Protein AF-A0A3D0RU38-F1 (afdb_monomer)

Mean predicted aligned error: 3.63 Å

Structure (mmCIF, N/CA/C/O backbone):
data_AF-A0A3D0RU38-F1
#
_entry.id   AF-A0A3D0RU38-F1
#
loop_
_atom_site.group_PDB
_atom_site.id
_atom_site.type_symbol
_atom_site.label_atom_id
_atom_site.label_alt_id
_atom_site.label_comp_id
_atom_site.label_asym_id
_atom_site.label_entity_id
_atom_site.label_seq_id
_atom_site.pdbx_PDB_ins_code
_atom_site.Cartn_x
_atom_site.Cartn_y
_atom_site.Cartn_z
_atom_site.occupancy
_atom_site.B_iso_or_equiv
_atom_site.auth_seq_id
_atom_site.auth_comp_id
_atom_site.auth_asym_id
_atom_site.auth_atom_id
_atom_site.pdbx_PDB_model_num
ATOM 1 N N . HIS A 1 1 ? -11.098 5.457 -18.955 1.00 73.94 1 HIS A N 1
ATOM 2 C CA . HIS A 1 1 ? -9.899 6.074 -18.336 1.00 73.94 1 HIS A CA 1
ATOM 3 C C . HIS A 1 1 ? -9.738 5.768 -16.845 1.00 73.94 1 HIS A C 1
ATOM 5 O O . HIS A 1 1 ? -8.734 6.170 -16.276 1.00 73.94 1 HIS A O 1
ATOM 11 N N . GLN A 1 2 ? -10.691 5.089 -16.200 1.00 93.25 2 GLN A N 1
ATOM 12 C CA . GLN A 1 2 ? -10.592 4.679 -14.799 1.00 93.25 2 GLN A CA 1
ATOM 13 C C . GLN A 1 2 ? -10.236 3.189 -14.777 1.00 93.25 2 GLN A C 1
ATOM 15 O O . GLN A 1 2 ? -11.035 2.395 -15.273 1.00 93.25 2 GLN A O 1
ATOM 20 N N . PRO A 1 3 ? -9.036 2.808 -14.314 1.00 94.19 3 PRO A N 1
ATOM 21 C CA . PRO A 1 3 ? -8.633 1.407 -14.282 1.00 94.19 3 PRO A CA 1
ATOM 22 C C . PRO A 1 3 ? -9.485 0.603 -13.292 1.00 94.19 3 PRO A C 1
ATOM 24 O O . PRO A 1 3 ? -9.702 1.064 -12.174 1.00 94.19 3 PRO A O 1
ATOM 27 N N . VAL A 1 4 ? -9.917 -0.602 -13.678 1.00 96.44 4 VAL A N 1
ATOM 28 C CA . VAL A 1 4 ? -10.650 -1.533 -12.795 1.00 96.44 4 VAL A CA 1
ATOM 29 C C . VAL A 1 4 ? -9.856 -2.832 -12.627 1.00 96.44 4 VAL A C 1
ATOM 31 O O . VAL A 1 4 ? -9.471 -3.217 -11.530 1.00 96.44 4 VAL A O 1
ATOM 34 N N . GLU A 1 5 ? -9.540 -3.468 -13.745 1.00 97.12 5 GLU A N 1
ATOM 35 C CA . GLU A 1 5 ? -8.861 -4.754 -13.897 1.00 97.12 5 GLU A CA 1
ATOM 36 C C . GLU A 1 5 ? -7.343 -4.637 -14.084 1.00 97.12 5 GLU A C 1
ATOM 38 O O . GLU A 1 5 ? -6.620 -5.623 -13.952 1.00 97.12 5 GLU A O 1
ATOM 43 N N . HIS A 1 6 ? -6.839 -3.445 -14.413 1.00 97.62 6 HIS A N 1
ATOM 44 C CA . HIS A 1 6 ? -5.473 -3.271 -14.911 1.00 97.62 6 HIS A CA 1
ATOM 45 C C . HIS A 1 6 ? -4.417 -3.673 -13.873 1.00 97.62 6 HIS A C 1
ATOM 47 O O . HIS A 1 6 ? -3.482 -4.397 -14.197 1.00 97.62 6 HIS A O 1
ATOM 53 N N . VAL A 1 7 ? -4.568 -3.241 -12.616 1.00 96.50 7 VAL A N 1
ATOM 54 C CA . VAL A 1 7 ? -3.592 -3.544 -11.552 1.00 96.50 7 VAL A CA 1
ATOM 55 C C . VAL A 1 7 ? -3.528 -5.045 -11.273 1.00 96.50 7 VAL A C 1
ATOM 57 O O . VAL A 1 7 ? -2.438 -5.592 -11.126 1.00 96.50 7 VAL A O 1
ATOM 60 N N . GLU A 1 8 ? -4.677 -5.720 -11.236 1.00 95.88 8 GLU A N 1
ATOM 61 C CA . GLU A 1 8 ? -4.732 -7.174 -11.062 1.00 95.88 8 GLU A CA 1
ATOM 62 C C . GLU A 1 8 ? -4.169 -7.906 -12.280 1.00 95.88 8 GLU A C 1
ATOM 64 O O . GLU A 1 8 ? -3.389 -8.836 -12.119 1.00 95.88 8 GLU A O 1
ATOM 69 N N . SER A 1 9 ? -4.461 -7.431 -13.492 1.00 97.75 9 SER A N 1
ATOM 70 C CA . SER A 1 9 ? -3.914 -8.003 -14.727 1.00 97.75 9 SER A CA 1
ATOM 71 C C . SER A 1 9 ? -2.387 -7.908 -14.771 1.00 97.75 9 SER A C 1
ATOM 73 O O . SER A 1 9 ? -1.722 -8.890 -15.084 1.00 97.75 9 SER A O 1
ATOM 75 N N . LEU A 1 10 ? -1.810 -6.762 -14.388 1.00 97.88 10 LEU A N 1
ATOM 76 C CA . LEU A 1 10 ? -0.355 -6.592 -14.302 1.00 97.88 10 LEU A CA 1
ATOM 77 C C . LEU A 1 10 ? 0.271 -7.551 -13.281 1.00 97.88 10 LEU A C 1
ATOM 79 O O . LEU A 1 10 ? 1.340 -8.096 -13.533 1.00 97.88 10 LEU A O 1
ATOM 83 N N . ARG A 1 11 ? -0.404 -7.805 -12.152 1.00 96.25 11 ARG A N 1
ATOM 84 C CA . ARG A 1 11 ? 0.068 -8.743 -11.116 1.00 96.25 11 ARG A CA 1
ATOM 85 C C . ARG A 1 11 ? 0.109 -10.198 -11.589 1.00 96.25 11 ARG A C 1
ATOM 87 O O . ARG A 1 11 ? 0.794 -11.001 -10.964 1.00 96.25 11 ARG A O 1
ATOM 94 N N . LEU A 1 12 ? -0.612 -10.542 -12.658 1.00 96.50 12 LEU A N 1
ATOM 95 C CA . LEU A 1 12 ? -0.596 -11.883 -13.247 1.00 96.50 12 LEU A CA 1
ATOM 96 C C . LEU A 1 12 ? 0.570 -12.098 -14.220 1.00 96.50 12 LEU A C 1
ATOM 98 O O . LEU A 1 12 ? 0.867 -13.246 -14.543 1.00 96.50 12 LEU A O 1
ATOM 102 N N . ILE A 1 13 ? 1.224 -11.033 -14.695 1.00 97.62 13 ILE A N 1
ATOM 103 C CA . ILE A 1 13 ? 2.326 -11.136 -15.658 1.00 97.62 13 ILE A CA 1
ATOM 104 C C . ILE A 1 13 ? 3.571 -11.677 -14.937 1.00 97.62 13 ILE A C 1
ATOM 106 O O . ILE A 1 13 ? 4.102 -11.003 -14.050 1.00 97.62 13 ILE A O 1
ATOM 110 N N . PRO A 1 14 ? 4.084 -12.865 -15.311 1.00 96.12 14 PRO A N 1
ATOM 111 C CA . PRO A 1 14 ? 5.269 -13.423 -14.673 1.00 96.12 14 PRO A CA 1
ATOM 112 C C . PRO A 1 14 ? 6.482 -12.500 -14.825 1.00 96.12 14 PRO A C 1
ATOM 114 O O . PRO A 1 14 ? 6.743 -11.968 -15.902 1.00 96.12 14 PRO A O 1
ATOM 117 N N . GLY A 1 15 ? 7.235 -12.316 -13.740 1.00 95.88 15 GLY A N 1
ATOM 118 C CA . GLY A 1 15 ? 8.446 -11.488 -13.735 1.00 95.88 15 GLY A CA 1
ATOM 119 C C . GLY A 1 15 ? 8.207 -9.972 -13.737 1.00 95.88 15 GLY A C 1
ATOM 120 O O . GLY A 1 15 ? 9.181 -9.222 -13.643 1.00 95.88 15 GLY A O 1
ATOM 121 N N . LEU A 1 16 ? 6.956 -9.499 -13.790 1.00 97.75 16 LEU A N 1
ATOM 122 C CA . LEU A 1 16 ? 6.630 -8.084 -13.617 1.00 97.75 16 LEU A CA 1
ATOM 123 C C . LEU A 1 16 ? 6.408 -7.758 -12.136 1.00 97.75 16 LEU A C 1
ATOM 125 O O . LEU A 1 16 ? 5.498 -8.288 -11.499 1.00 97.75 16 LEU A O 1
ATOM 129 N N . GLN A 1 17 ? 7.203 -6.837 -11.591 1.00 98.00 17 GLN A N 1
ATOM 130 C CA . GLN A 1 17 ? 6.940 -6.280 -10.266 1.00 98.00 17 GLN A CA 1
ATOM 131 C C . GLN A 1 17 ? 5.901 -5.159 -10.367 1.00 98.00 17 GLN A C 1
ATOM 133 O O . GLN A 1 17 ? 6.032 -4.268 -11.202 1.00 98.00 17 GLN A O 1
ATOM 138 N N . VAL A 1 18 ? 4.881 -5.166 -9.506 1.00 98.38 18 VAL A N 1
ATOM 139 C CA . VAL A 1 18 ? 3.834 -4.132 -9.489 1.00 98.38 18 VAL A CA 1
ATOM 140 C C . VAL A 1 18 ? 3.834 -3.432 -8.139 1.00 98.38 18 VAL A C 1
ATOM 142 O O . VAL A 1 18 ? 3.442 -4.019 -7.130 1.00 98.38 18 VAL A O 1
ATOM 145 N N . LEU A 1 19 ? 4.245 -2.165 -8.139 1.00 98.62 19 LEU A N 1
ATOM 146 C CA . LEU A 1 19 ? 4.358 -1.334 -6.945 1.00 98.62 19 LEU A CA 1
ATOM 147 C C . LEU A 1 19 ? 3.276 -0.254 -6.965 1.00 98.62 19 LEU A C 1
ATOM 149 O O . LEU A 1 19 ? 3.156 0.492 -7.937 1.00 98.62 19 LEU A O 1
ATOM 153 N N . ARG A 1 20 ? 2.482 -0.161 -5.896 1.00 98.38 20 ARG A N 1
ATOM 154 C CA . ARG A 1 20 ? 1.396 0.822 -5.765 1.00 98.38 20 ARG A CA 1
ATOM 155 C C . ARG A 1 20 ? 1.548 1.628 -4.465 1.00 98.38 20 ARG A C 1
ATOM 157 O O . ARG A 1 20 ? 0.913 1.273 -3.469 1.00 98.38 20 ARG A O 1
ATOM 164 N N . PRO A 1 21 ? 2.397 2.673 -4.462 1.00 98.38 21 PRO A N 1
ATOM 165 C CA . PRO A 1 21 ? 2.756 3.413 -3.254 1.00 98.38 21 PRO A CA 1
ATOM 166 C C . PRO A 1 21 ? 1.597 4.241 -2.703 1.00 98.38 21 PRO A C 1
ATOM 168 O O . PRO A 1 21 ? 0.846 4.856 -3.461 1.00 98.38 21 PRO A O 1
ATOM 171 N N . ALA A 1 22 ? 1.474 4.261 -1.377 1.00 98.31 22 ALA A N 1
ATOM 172 C CA . ALA A 1 22 ? 0.414 4.953 -0.652 1.00 98.31 22 ALA A CA 1
ATOM 173 C C . ALA A 1 22 ? 0.737 6.406 -0.280 1.00 98.31 22 ALA A C 1
ATOM 175 O O . ALA A 1 22 ? -0.179 7.207 -0.102 1.00 98.31 22 ALA A O 1
ATOM 176 N N . ASP A 1 23 ? 2.019 6.760 -0.185 1.00 98.19 23 ASP A N 1
ATOM 177 C CA . ASP A 1 23 ? 2.477 8.124 0.076 1.00 98.19 23 ASP A CA 1
ATOM 178 C C . ASP A 1 23 ? 3.821 8.435 -0.610 1.00 98.19 23 ASP A C 1
ATOM 180 O O . ASP A 1 23 ? 4.355 7.649 -1.402 1.00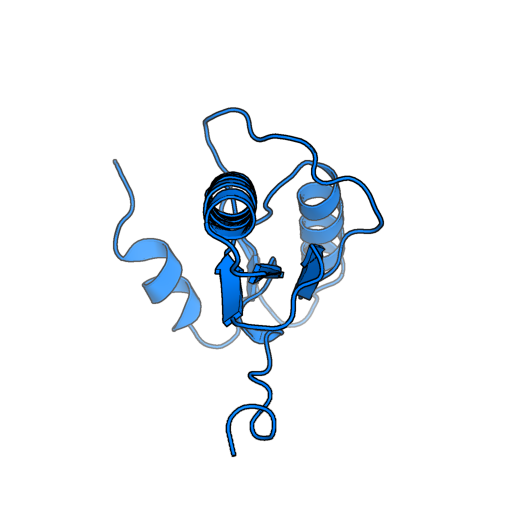 98.19 23 ASP A O 1
ATOM 184 N N . ALA A 1 24 ? 4.370 9.619 -0.330 1.00 97.31 24 ALA A N 1
ATOM 185 C CA . ALA A 1 24 ? 5.645 10.056 -0.890 1.00 97.31 24 ALA A CA 1
ATOM 186 C C . ALA A 1 24 ? 6.829 9.178 -0.442 1.00 97.31 24 ALA A C 1
ATOM 188 O O . ALA A 1 24 ? 7.715 8.905 -1.250 1.00 97.31 24 ALA A O 1
ATOM 189 N N . ALA A 1 25 ? 6.842 8.705 0.808 1.00 97.38 25 ALA A N 1
ATOM 190 C CA . ALA A 1 25 ? 7.924 7.867 1.320 1.00 97.38 25 ALA A CA 1
ATOM 191 C C . ALA A 1 25 ? 7.927 6.494 0.632 1.00 97.38 25 ALA A C 1
ATOM 193 O O . ALA A 1 25 ? 8.973 6.025 0.184 1.00 97.38 25 ALA A O 1
ATOM 194 N N . GLU A 1 26 ? 6.755 5.880 0.460 1.00 98.25 26 GLU A N 1
ATOM 195 C CA . GLU A 1 26 ? 6.625 4.653 -0.325 1.00 98.25 26 GLU A CA 1
ATOM 196 C C . GLU A 1 26 ? 6.927 4.870 -1.809 1.00 98.25 26 GLU A C 1
ATOM 198 O O . GLU A 1 26 ? 7.420 3.959 -2.463 1.00 98.25 26 GLU A O 1
ATOM 203 N N . THR A 1 27 ? 6.681 6.066 -2.349 1.00 98.38 27 THR A N 1
ATOM 204 C CA . THR A 1 27 ? 7.046 6.395 -3.736 1.00 98.38 27 THR A CA 1
ATOM 205 C C . THR A 1 27 ? 8.565 6.432 -3.919 1.00 98.38 27 THR A C 1
ATOM 207 O O . THR A 1 27 ? 9.068 5.898 -4.907 1.00 98.38 27 THR A O 1
ATOM 210 N N . VAL A 1 28 ? 9.309 7.005 -2.964 1.00 98.00 28 VAL A N 1
ATOM 211 C CA . VAL A 1 28 ? 10.785 6.964 -2.961 1.00 98.00 28 VAL A CA 1
ATOM 212 C C . VAL A 1 28 ? 11.283 5.521 -2.891 1.00 98.00 28 VAL A C 1
ATOM 214 O O . VAL A 1 28 ? 12.128 5.124 -3.6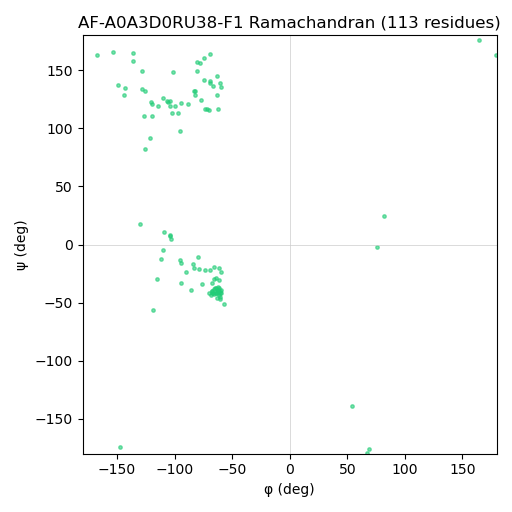92 1.00 98.00 28 VAL A O 1
ATOM 217 N N . GLU A 1 29 ? 10.719 4.717 -1.988 1.00 98.00 29 GLU A N 1
ATOM 218 C CA . GLU A 1 29 ? 11.068 3.299 -1.867 1.00 98.00 29 GLU A CA 1
ATOM 219 C C . GLU A 1 29 ? 10.732 2.510 -3.141 1.00 98.00 29 GLU A C 1
ATOM 221 O O . GLU A 1 29 ? 11.522 1.679 -3.583 1.00 98.00 29 GLU A O 1
ATOM 226 N N . ALA A 1 30 ? 9.602 2.803 -3.788 1.00 98.38 30 ALA A N 1
ATOM 227 C CA . ALA A 1 30 ? 9.212 2.159 -5.036 1.00 98.38 30 ALA A CA 1
ATOM 228 C C . ALA A 1 30 ? 10.208 2.442 -6.168 1.00 98.38 30 ALA A C 1
ATOM 230 O O . ALA A 1 30 ? 10.566 1.531 -6.913 1.00 98.38 30 ALA A O 1
ATOM 231 N N . TRP A 1 31 ? 10.690 3.683 -6.273 1.00 98.50 31 TRP A N 1
ATOM 232 C CA . TRP A 1 31 ? 11.739 4.042 -7.226 1.00 98.50 31 TRP A CA 1
ATOM 233 C C . TRP A 1 31 ? 13.067 3.362 -6.910 1.00 98.50 31 TRP A C 1
ATOM 235 O O . TRP A 1 31 ? 13.706 2.848 -7.825 1.00 98.50 31 TRP A O 1
ATOM 245 N N . ARG A 1 32 ? 13.464 3.307 -5.634 1.00 98.31 32 ARG A N 1
ATOM 246 C CA . ARG A 1 32 ? 14.674 2.593 -5.207 1.00 98.31 32 ARG A CA 1
ATOM 247 C C . ARG A 1 32 ? 14.616 1.121 -5.625 1.00 98.31 32 ARG A C 1
ATOM 249 O O . ARG A 1 32 ? 15.522 0.646 -6.301 1.00 98.31 32 ARG A O 1
ATOM 256 N N . LEU A 1 33 ? 13.516 0.433 -5.307 1.00 97.81 33 LEU A N 1
ATOM 257 C CA . LEU A 1 33 ? 13.283 -0.960 -5.705 1.00 97.81 33 LEU A CA 1
ATOM 258 C C . LEU A 1 33 ? 13.294 -1.135 -7.229 1.00 97.81 33 LEU A C 1
ATOM 260 O O . LEU A 1 33 ? 13.886 -2.087 -7.726 1.00 97.81 33 LEU A O 1
ATOM 264 N N . ALA A 1 34 ? 12.672 -0.215 -7.973 1.00 98.12 34 ALA A N 1
ATOM 265 C CA . ALA A 1 34 ? 12.643 -0.268 -9.431 1.00 98.12 34 ALA A CA 1
ATOM 266 C C . ALA A 1 34 ? 14.037 -0.106 -10.061 1.00 98.12 34 ALA A C 1
ATOM 268 O O . ALA A 1 34 ? 14.321 -0.768 -11.054 1.00 98.12 34 ALA A O 1
ATOM 269 N N . LEU A 1 35 ? 14.889 0.753 -9.492 1.00 98.25 35 LEU A N 1
ATOM 270 C CA . LEU A 1 35 ? 16.251 1.004 -9.975 1.00 98.25 35 LEU A CA 1
ATOM 271 C C . LEU A 1 35 ? 17.231 -0.117 -9.604 1.00 98.25 35 LEU A C 1
ATOM 273 O O . LEU A 1 35 ? 18.152 -0.397 -10.364 1.00 98.25 35 LEU A O 1
ATOM 277 N N . GLU A 1 36 ? 17.048 -0.752 -8.446 1.00 97.75 36 GLU A N 1
ATOM 278 C CA . GLU A 1 36 ? 17.889 -1.870 -7.997 1.00 97.75 36 GLU A CA 1
ATOM 279 C C . GLU A 1 36 ? 17.534 -3.202 -8.670 1.00 97.75 36 GLU A C 1
ATOM 281 O O . GLU A 1 36 ? 18.355 -4.121 -8.703 1.00 97.75 36 GLU A O 1
ATOM 286 N N . ARG A 1 37 ? 16.315 -3.332 -9.202 1.00 96.88 37 ARG A N 1
ATOM 287 C CA . ARG A 1 37 ? 15.852 -4.543 -9.881 1.00 96.88 37 ARG A CA 1
ATOM 288 C C . ARG A 1 37 ? 16.579 -4.722 -11.217 1.00 96.88 37 ARG A C 1
ATOM 290 O O . ARG A 1 37 ? 16.394 -3.944 -12.146 1.00 96.88 37 ARG A O 1
ATOM 297 N N . THR A 1 38 ? 17.360 -5.794 -11.333 1.00 97.31 38 THR A N 1
ATOM 298 C CA . THR A 1 38 ? 18.109 -6.144 -12.556 1.00 97.31 38 THR A CA 1
ATOM 299 C C . THR A 1 38 ? 17.570 -7.380 -13.280 1.00 97.31 38 THR A C 1
ATOM 301 O O . THR A 1 38 ? 18.036 -7.712 -14.367 1.00 97.31 38 THR A O 1
ATOM 304 N N . ASP A 1 39 ? 16.574 -8.055 -12.705 1.00 96.62 39 ASP A N 1
ATOM 305 C CA . ASP A 1 39 ? 16.046 -9.352 -13.144 1.00 96.62 39 ASP A CA 1
ATOM 306 C C . ASP A 1 39 ? 14.635 -9.272 -13.762 1.00 96.62 39 ASP A C 1
ATOM 308 O O . ASP A 1 39 ? 13.994 -10.297 -13.994 1.00 96.62 39 ASP A O 1
ATOM 312 N N . GLY A 1 40 ? 14.125 -8.069 -14.041 1.00 96.75 40 GLY A N 1
ATOM 313 C CA . GLY A 1 40 ? 12.850 -7.895 -14.734 1.00 96.75 40 GLY A CA 1
ATOM 314 C C . GLY A 1 40 ? 12.265 -6.485 -14.638 1.00 96.75 40 GLY A C 1
ATOM 315 O O . GLY A 1 40 ? 12.804 -5.629 -13.940 1.00 96.75 40 GLY A O 1
ATOM 316 N N . PRO A 1 41 ? 11.141 -6.229 -15.327 1.00 98.00 41 PRO A N 1
ATOM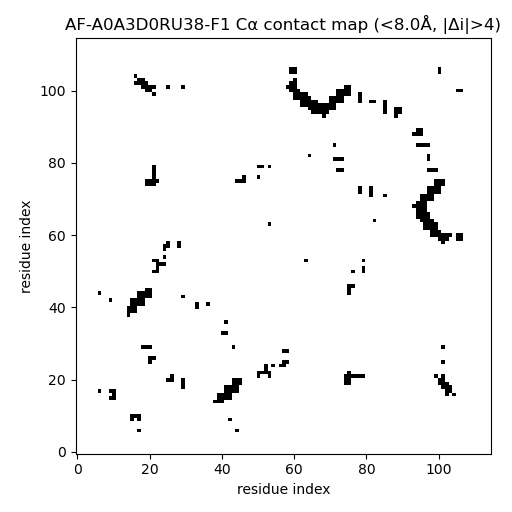 317 C CA . PRO A 1 41 ? 10.493 -4.923 -15.323 1.00 98.00 41 PRO A CA 1
ATOM 318 C C . PRO A 1 41 ? 9.749 -4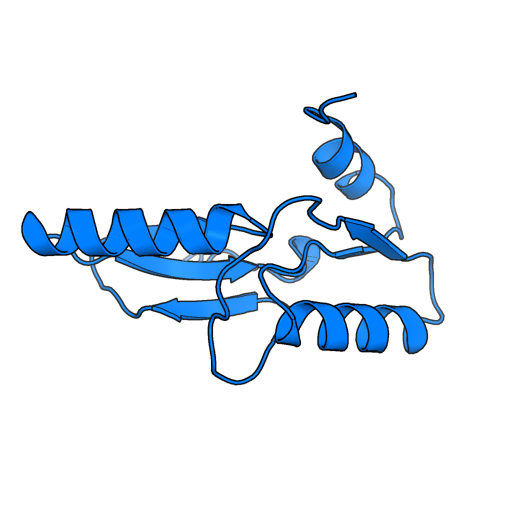.628 -14.012 1.00 98.00 41 PRO A C 1
ATOM 320 O O . PRO A 1 41 ? 9.353 -5.538 -13.272 1.00 98.00 41 PRO A O 1
ATOM 323 N N . THR A 1 42 ? 9.493 -3.335 -13.794 1.00 98.56 42 THR A N 1
ATOM 324 C CA . THR A 1 42 ? 8.675 -2.801 -12.696 1.00 98.56 42 THR A CA 1
ATOM 325 C C . THR A 1 42 ? 7.606 -1.861 -13.245 1.00 98.56 42 THR A C 1
ATOM 327 O O . THR A 1 42 ? 7.901 -0.976 -14.046 1.00 98.56 42 THR A O 1
ATOM 330 N N . ALA A 1 43 ? 6.367 -2.018 -12.786 1.00 98.50 43 ALA A N 1
ATOM 331 C CA . ALA A 1 43 ? 5.267 -1.091 -13.010 1.00 98.50 43 ALA A CA 1
ATOM 332 C C . ALA A 1 43 ? 4.996 -0.279 -11.734 1.00 98.50 43 ALA A C 1
ATOM 334 O O . ALA A 1 43 ? 4.704 -0.848 -10.681 1.00 98.50 43 ALA A O 1
ATOM 335 N N . LEU A 1 44 ? 5.054 1.052 -11.845 1.00 98.56 44 LEU A N 1
ATOM 336 C CA . LEU A 1 44 ? 4.676 1.984 -10.780 1.00 98.56 44 LEU A CA 1
ATOM 337 C C . LEU A 1 44 ? 3.238 2.469 -11.006 1.00 98.56 44 LEU A C 1
ATOM 339 O O . LEU A 1 44 ? 2.956 3.176 -11.973 1.00 98.56 44 LEU A O 1
ATOM 343 N N . VAL A 1 45 ? 2.319 2.096 -10.116 1.00 98.38 45 VAL A N 1
ATOM 344 C CA . VAL A 1 45 ? 0.904 2.489 -10.180 1.00 98.38 45 VAL A CA 1
ATOM 345 C C . VAL A 1 45 ? 0.689 3.717 -9.301 1.00 98.38 45 VAL A C 1
ATOM 347 O O . VAL A 1 45 ? 0.541 3.602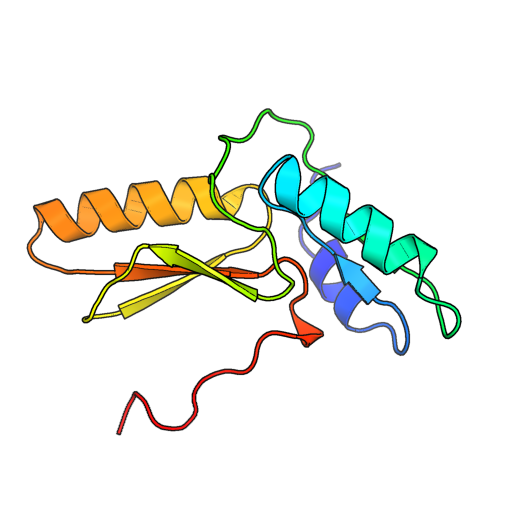 -8.086 1.00 98.38 45 VAL A O 1
ATOM 350 N N . LEU A 1 46 ? 0.679 4.896 -9.922 1.00 98.12 46 LEU A N 1
ATOM 351 C CA . LEU A 1 46 ? 0.632 6.181 -9.225 1.00 98.12 46 LEU A CA 1
ATOM 352 C C . LEU A 1 46 ? -0.773 6.793 -9.222 1.00 98.12 46 LEU A C 1
ATOM 354 O O . LEU A 1 46 ? -1.563 6.620 -10.151 1.00 98.12 46 LEU A O 1
ATOM 358 N N . THR A 1 47 ? -1.074 7.523 -8.152 1.00 96.38 47 THR A N 1
ATOM 359 C CA . THR A 1 47 ? -2.323 8.272 -7.986 1.00 96.38 47 THR A CA 1
ATOM 360 C C . THR A 1 47 ? -2.279 9.613 -8.723 1.00 96.38 47 THR A C 1
ATOM 362 O O . THR A 1 47 ? -1.224 10.235 -8.833 1.00 96.38 47 THR A O 1
ATOM 365 N N . ARG A 1 48 ? -3.441 10.089 -9.194 1.00 96.56 48 ARG A N 1
ATOM 366 C CA . ARG A 1 48 ? -3.604 11.461 -9.707 1.00 96.56 48 ARG A CA 1
ATOM 367 C C . ARG A 1 48 ? -3.910 12.453 -8.584 1.00 96.56 48 ARG A C 1
ATOM 369 O O . ARG A 1 48 ? -3.461 13.593 -8.634 1.00 96.56 48 ARG A O 1
ATOM 376 N N . GLN A 1 49 ? -4.730 12.046 -7.620 1.00 94.31 49 GLN A N 1
ATOM 377 C CA . GLN A 1 49 ? -5.136 12.867 -6.485 1.00 94.31 49 GLN A CA 1
ATOM 378 C C . GLN A 1 49 ? -4.064 12.895 -5.395 1.00 94.31 49 GLN A C 1
ATOM 380 O O . GLN A 1 49 ? -3.261 11.964 -5.275 1.00 94.31 49 GLN A O 1
ATOM 385 N N . ALA A 1 50 ? -4.104 13.941 -4.570 1.00 96.06 50 ALA A N 1
ATOM 386 C CA . ALA A 1 50 ? -3.291 14.022 -3.367 1.00 96.06 50 ALA A CA 1
ATOM 387 C C . ALA A 1 50 ? -3.661 12.903 -2.380 1.00 96.06 50 ALA A C 1
ATOM 389 O O . ALA A 1 50 ? -4.827 12.528 -2.251 1.00 96.06 50 ALA A O 1
ATOM 390 N N . VAL A 1 51 ? -2.653 12.397 -1.675 1.00 96.81 51 VAL A N 1
ATOM 391 C CA . VAL A 1 51 ? -2.780 11.387 -0.620 1.00 96.81 51 VAL A CA 1
ATOM 392 C C . VAL A 1 51 ? -2.072 11.885 0.632 1.00 96.81 51 VAL A C 1
ATOM 394 O O . VAL A 1 51 ? -1.117 12.661 0.549 1.00 96.81 51 VAL A O 1
ATOM 397 N N . ARG A 1 52 ? -2.568 11.479 1.802 1.00 94.19 52 ARG A N 1
ATOM 398 C CA . ARG A 1 52 ? -2.005 11.918 3.080 1.00 94.19 52 ARG A CA 1
ATOM 399 C C . ARG A 1 52 ? -0.667 11.217 3.357 1.00 94.19 52 ARG A C 1
ATOM 401 O O . ARG A 1 52 ? -0.564 10.020 3.092 1.00 94.19 52 ARG A O 1
ATOM 408 N N . PRO A 1 53 ? 0.331 11.911 3.928 1.00 96.50 53 PRO A N 1
ATOM 409 C CA . PRO A 1 53 ? 1.531 11.258 4.436 1.00 96.50 53 PRO A CA 1
ATOM 410 C C . PRO A 1 53 ? 1.173 10.258 5.536 1.00 96.50 53 PRO A C 1
ATOM 412 O O . PRO A 1 53 ? 0.344 10.554 6.397 1.00 96.50 53 PRO A O 1
ATOM 415 N N . LEU A 1 54 ? 1.813 9.092 5.529 1.00 96.00 54 LEU A N 1
ATOM 416 C CA . LEU A 1 54 ? 1.577 8.060 6.538 1.00 96.00 54 LEU A CA 1
ATOM 417 C C . LEU A 1 54 ? 2.593 8.125 7.689 1.00 96.00 54 LEU A C 1
ATOM 419 O O . LEU A 1 54 ? 2.391 7.491 8.720 1.00 96.00 54 LEU A O 1
ATOM 423 N N . GLY A 1 55 ? 3.688 8.873 7.516 1.00 92.56 55 GLY A N 1
ATOM 424 C CA . GLY A 1 55 ? 4.800 8.926 8.468 1.00 92.56 55 GLY A CA 1
ATOM 425 C C . GLY A 1 55 ? 5.573 7.604 8.553 1.00 92.56 55 GLY A C 1
ATOM 426 O O . GLY A 1 55 ? 5.262 6.639 7.855 1.00 92.56 55 GLY A O 1
ATOM 427 N N . GLY A 1 56 ? 6.603 7.558 9.402 1.00 92.12 56 GLY A N 1
ATOM 428 C CA . GLY A 1 56 ? 7.423 6.360 9.623 1.00 92.12 56 GLY A CA 1
ATOM 429 C C . GLY A 1 56 ? 8.307 5.954 8.433 1.00 92.12 56 GLY A C 1
ATOM 430 O O . GLY A 1 56 ? 8.379 6.637 7.416 1.00 92.12 56 GLY A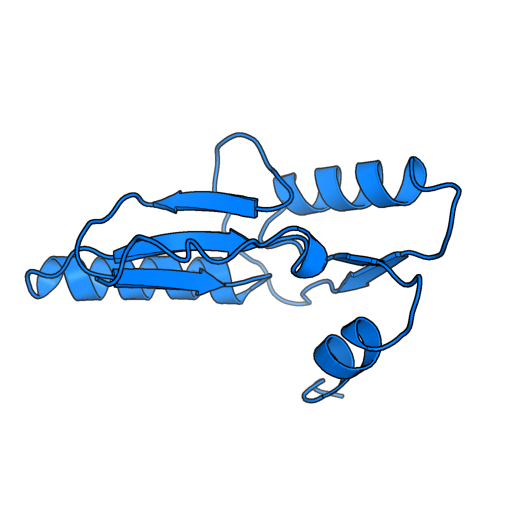 O 1
ATOM 431 N N . THR A 1 57 ? 8.997 4.818 8.565 1.00 94.19 57 THR A N 1
ATOM 432 C CA . THR A 1 57 ? 9.884 4.274 7.515 1.00 94.19 57 THR A CA 1
ATOM 433 C C . THR A 1 57 ? 9.062 3.481 6.494 1.00 94.19 57 THR A C 1
ATOM 435 O O . THR A 1 57 ? 8.220 2.693 6.928 1.00 94.19 57 THR A O 1
ATOM 438 N N . PRO A 1 58 ? 9.216 3.676 5.171 1.00 93.75 58 PRO A N 1
ATOM 439 C CA . PRO A 1 58 ? 8.469 2.913 4.170 1.00 93.75 58 PRO A CA 1
ATOM 440 C C . PRO A 1 58 ? 8.919 1.445 4.125 1.00 93.75 58 PRO A C 1
ATOM 442 O O . PRO A 1 58 ? 9.979 1.083 4.630 1.00 93.75 58 PRO A O 1
ATOM 445 N N . GLY A 1 59 ? 8.113 0.586 3.505 1.00 93.69 59 GLY A N 1
ATOM 446 C CA . GLY A 1 59 ? 8.467 -0.815 3.287 1.00 93.69 59 GLY A CA 1
ATOM 447 C C . GLY A 1 59 ? 7.517 -1.497 2.307 1.00 93.69 59 GLY A C 1
ATOM 448 O O . GLY A 1 59 ? 6.417 -1.013 2.056 1.00 93.69 59 GLY A O 1
ATOM 449 N N . ARG A 1 60 ? 7.924 -2.652 1.761 1.00 94.69 60 ARG A N 1
ATOM 450 C CA . ARG A 1 60 ? 7.106 -3.427 0.800 1.00 94.69 60 ARG A CA 1
ATOM 451 C C . ARG A 1 60 ? 5.777 -3.905 1.395 1.00 94.69 60 ARG A C 1
ATOM 453 O O . ARG A 1 60 ? 4.783 -4.056 0.688 1.00 94.69 60 ARG A O 1
ATOM 460 N N . THR A 1 61 ? 5.767 -4.147 2.699 1.00 95.25 61 THR A N 1
ATOM 461 C CA . THR A 1 61 ? 4.581 -4.354 3.530 1.00 95.25 61 THR A CA 1
ATOM 462 C C . THR A 1 61 ? 4.877 -3.720 4.876 1.00 95.25 61 THR A C 1
ATOM 464 O O . THR A 1 61 ? 5.926 -3.987 5.463 1.00 95.25 61 THR A O 1
ATOM 467 N N . ARG A 1 62 ? 3.980 -2.863 5.354 1.00 94.38 62 ARG A N 1
ATOM 468 C CA . ARG A 1 62 ? 4.200 -2.076 6.562 1.00 94.38 62 ARG A CA 1
ATOM 469 C C . ARG A 1 62 ? 2.921 -1.933 7.359 1.00 94.38 62 ARG A C 1
ATOM 471 O O . ARG A 1 62 ? 1.887 -1.555 6.818 1.00 94.38 62 ARG A O 1
ATOM 478 N N . ARG A 1 63 ? 3.022 -2.127 8.668 1.00 95.94 63 ARG A N 1
ATOM 479 C CA . ARG A 1 63 ? 1.963 -1.740 9.590 1.00 95.94 63 ARG A CA 1
ATOM 480 C C . ARG A 1 63 ? 1.973 -0.238 9.826 1.00 95.94 63 ARG A C 1
ATOM 482 O O . ARG A 1 63 ? 2.990 0.323 10.219 1.00 95.94 63 ARG A O 1
ATOM 489 N N . VAL A 1 64 ? 0.834 0.392 9.571 1.00 97.38 64 VAL A N 1
ATOM 490 C CA . VAL A 1 64 ? 0.628 1.839 9.728 1.00 97.38 64 VAL A CA 1
ATOM 491 C C . VAL A 1 64 ? -0.326 2.182 10.869 1.00 97.38 64 VAL A C 1
ATOM 493 O O . VAL A 1 64 ? -0.376 3.333 11.285 1.00 97.38 64 VAL A O 1
ATOM 496 N N . ARG A 1 65 ? -1.043 1.188 11.405 1.00 97.38 65 ARG A N 1
ATOM 497 C CA . ARG A 1 65 ? -1.844 1.282 12.633 1.00 97.38 65 ARG A CA 1
ATOM 498 C C . ARG A 1 65 ? -1.871 -0.083 13.317 1.00 97.38 65 ARG A C 1
ATOM 500 O O . ARG A 1 65 ? -2.017 -1.095 12.632 1.00 97.38 65 ARG A O 1
ATOM 507 N N . GLU A 1 66 ? -1.724 -0.107 14.635 1.00 96.62 66 GLU A N 1
ATOM 508 C CA . GLU A 1 66 ? -1.911 -1.313 15.454 1.00 96.62 66 GLU A CA 1
ATOM 509 C C . GLU A 1 66 ? -3.408 -1.596 15.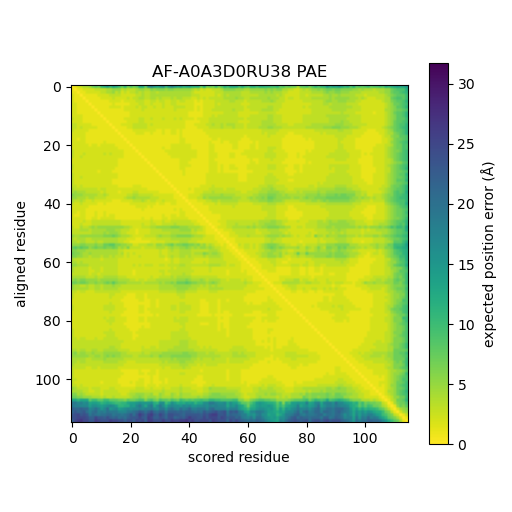674 1.00 96.62 66 GLU A C 1
ATOM 511 O O . GLU A 1 66 ? -4.236 -0.692 15.589 1.00 96.62 66 GLU A O 1
ATOM 516 N N . GLY A 1 67 ? -3.758 -2.851 15.952 1.00 95.50 67 GLY A N 1
ATOM 517 C CA . GLY A 1 67 ? -5.120 -3.263 16.296 1.00 95.50 67 GLY A CA 1
ATOM 518 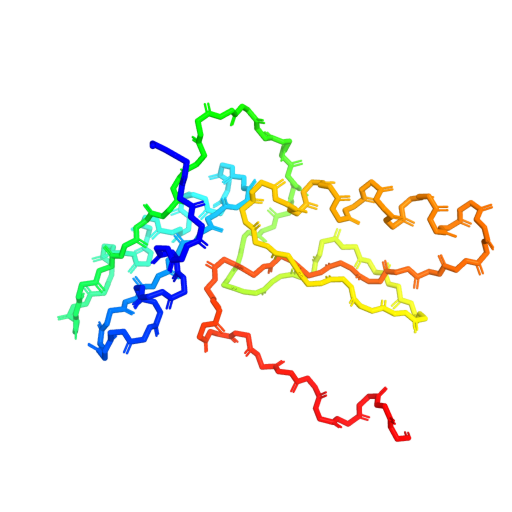C C . GLY A 1 67 ? -5.216 -4.769 16.537 1.00 95.50 67 GLY A C 1
ATOM 519 O O . GLY A 1 67 ? -4.296 -5.514 16.185 1.00 95.50 67 GLY A O 1
ATOM 520 N N . SER A 1 68 ? -6.299 -5.211 17.178 1.00 94.38 68 SER A N 1
ATOM 521 C CA . SER A 1 68 ? -6.442 -6.588 17.676 1.00 94.38 68 SER A CA 1
ATOM 522 C C . SER A 1 68 ? -7.550 -7.395 17.013 1.00 94.38 68 SER A C 1
ATOM 524 O O . SER A 1 68 ? -7.414 -8.612 16.916 1.00 94.38 68 SER A O 1
ATOM 526 N N . ASP A 1 69 ? -8.624 -6.750 16.561 1.00 95.50 69 ASP A N 1
ATOM 527 C CA . ASP A 1 69 ? -9.878 -7.452 16.262 1.00 95.50 69 ASP A CA 1
ATOM 528 C C . ASP A 1 69 ? -9.980 -7.839 14.787 1.00 95.50 69 ASP A C 1
ATOM 530 O O . ASP A 1 69 ? -10.549 -8.871 14.434 1.00 95.50 69 ASP A O 1
ATOM 534 N N . LEU A 1 70 ? -9.410 -7.016 13.905 1.00 94.31 70 LEU A N 1
ATOM 535 C CA . LEU A 1 70 ? -9.332 -7.288 12.472 1.00 94.31 70 LEU A CA 1
ATOM 536 C C . LEU A 1 70 ? -8.142 -6.584 11.818 1.00 94.31 70 LEU A C 1
ATOM 538 O O . LEU A 1 70 ? -7.553 -5.660 12.375 1.00 94.31 70 LEU A O 1
ATOM 542 N N . GLN A 1 71 ? -7.817 -7.011 10.598 1.00 95.00 71 GLN A N 1
ATOM 543 C CA . GLN A 1 71 ? -6.742 -6.442 9.794 1.00 95.00 71 GLN A CA 1
ATOM 544 C C . GLN A 1 71 ? -7.296 -5.883 8.481 1.00 95.00 71 GLN A C 1
ATOM 546 O O . GLN A 1 71 ? -7.864 -6.613 7.667 1.00 95.00 71 GLN A O 1
ATOM 551 N N . LEU A 1 72 ? -7.090 -4.589 8.256 1.00 97.19 72 LEU A N 1
ATOM 552 C CA . LEU A 1 72 ? -7.339 -3.916 6.990 1.00 97.19 72 LEU A CA 1
ATOM 553 C C . LEU A 1 72 ? -6.041 -3.887 6.186 1.00 97.19 72 LEU A C 1
ATOM 555 O O . LEU A 1 72 ? -5.025 -3.357 6.630 1.00 97.19 72 LEU A O 1
ATOM 559 N N . VAL A 1 73 ? -6.075 -4.455 4.984 1.00 97.06 73 VAL A N 1
ATOM 560 C CA . VAL A 1 73 ? -4.923 -4.500 4.079 1.00 97.06 73 VAL A CA 1
ATOM 561 C C . VAL A 1 73 ? -5.250 -3.667 2.854 1.00 97.06 73 VAL A C 1
ATOM 563 O O . VAL A 1 73 ? -6.204 -3.964 2.135 1.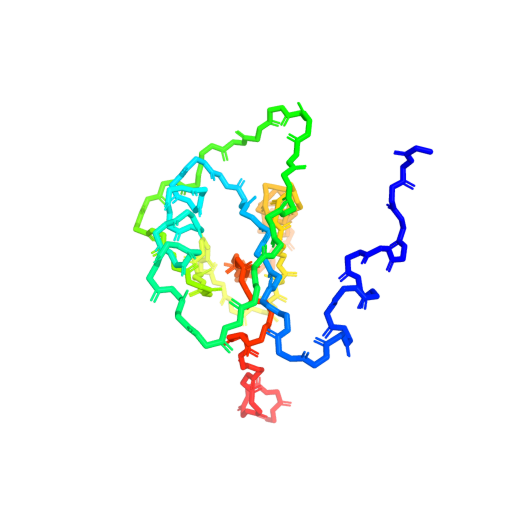00 97.06 73 VAL A O 1
ATOM 566 N N . ALA A 1 74 ? -4.464 -2.624 2.614 1.00 97.69 74 ALA A N 1
ATOM 567 C CA . ALA A 1 74 ? -4.703 -1.679 1.534 1.00 97.69 74 ALA A CA 1
ATOM 568 C C . ALA A 1 74 ? -3.409 -1.338 0.788 1.00 97.69 74 ALA A C 1
ATOM 570 O O . ALA A 1 74 ? -2.301 -1.622 1.237 1.00 97.69 74 ALA A O 1
ATOM 571 N N . THR A 1 75 ? -3.561 -0.737 -0.389 1.00 97.75 75 THR A N 1
ATOM 572 C CA . THR A 1 75 ? -2.450 -0.274 -1.236 1.00 97.75 75 THR A CA 1
ATOM 573 C C . THR A 1 75 ? -2.794 1.114 -1.763 1.00 97.75 75 THR A C 1
ATOM 575 O O . THR A 1 75 ? -3.979 1.445 -1.840 1.00 97.75 75 THR A O 1
ATOM 578 N N . GLY A 1 76 ? -1.804 1.909 -2.166 1.00 97.38 76 GLY A N 1
ATOM 579 C CA . GLY A 1 76 ? -2.053 3.191 -2.824 1.00 97.38 76 GLY A CA 1
ATOM 580 C C . GLY A 1 76 ? -2.975 4.138 -2.051 1.00 97.38 76 GLY A C 1
ATOM 581 O O . GLY A 1 76 ? -2.915 4.250 -0.827 1.00 97.38 76 GLY A O 1
ATOM 582 N N . SER A 1 77 ? -3.873 4.796 -2.787 1.00 97.56 77 SER A N 1
ATOM 583 C CA . SER A 1 77 ? -4.830 5.764 -2.244 1.00 97.56 77 SER A CA 1
ATOM 584 C C . SER A 1 77 ? -5.773 5.200 -1.181 1.00 97.56 77 SER A C 1
ATOM 586 O O . SER A 1 77 ? -6.264 5.960 -0.349 1.00 97.56 77 SER A O 1
ATOM 588 N N . GLU A 1 78 ? -6.014 3.888 -1.161 1.00 98.12 78 GLU A N 1
ATOM 589 C CA . GLU A 1 78 ? -6.947 3.283 -0.210 1.00 98.12 78 GLU A CA 1
ATOM 590 C C . GLU A 1 78 ? -6.338 3.095 1.184 1.00 98.12 78 GLU A C 1
ATOM 592 O O . GLU A 1 78 ? -7.081 2.827 2.122 1.00 98.12 78 GLU A O 1
ATOM 597 N N . VAL A 1 79 ? -5.024 3.275 1.376 1.00 98.25 79 VAL A N 1
ATOM 598 C CA . VAL A 1 79 ? -4.415 3.176 2.719 1.00 98.25 79 VAL A CA 1
ATOM 599 C C . VAL A 1 79 ? -4.881 4.310 3.629 1.00 98.25 79 VAL A C 1
ATOM 601 O O . VAL A 1 79 ? -5.182 4.074 4.797 1.00 98.25 79 VAL A O 1
ATOM 604 N N . GLY A 1 80 ? -5.004 5.530 3.095 1.00 97.69 80 GLY A N 1
ATOM 605 C CA . GLY A 1 80 ? -5.580 6.651 3.841 1.00 97.69 80 GLY A CA 1
ATOM 606 C C . GLY A 1 80 ? -7.022 6.364 4.264 1.00 97.69 80 GLY A C 1
ATOM 607 O O . GLY A 1 80 ? -7.360 6.532 5.430 1.00 97.69 80 GLY A O 1
ATOM 608 N N . LEU A 1 81 ? -7.826 5.826 3.341 1.00 98.19 81 LEU A N 1
ATOM 609 C CA . LEU A 1 81 ? -9.204 5.423 3.616 1.00 98.19 81 LEU A CA 1
ATOM 610 C C . LEU A 1 81 ? -9.283 4.289 4.652 1.00 98.19 81 LEU A C 1
ATOM 612 O O . LEU A 1 81 ? -10.150 4.310 5.517 1.00 98.19 81 LEU A O 1
ATOM 616 N N . ALA A 1 82 ? -8.380 3.307 4.598 1.00 98.44 82 ALA A N 1
ATOM 617 C CA . ALA A 1 82 ? -8.342 2.210 5.564 1.00 98.44 82 ALA A CA 1
ATOM 618 C C . ALA A 1 82 ? -8.070 2.707 6.991 1.00 98.44 82 ALA A C 1
ATOM 620 O O . ALA A 1 82 ? -8.652 2.193 7.943 1.00 98.44 82 ALA A O 1
ATOM 621 N N . LEU A 1 83 ? -7.227 3.728 7.141 1.00 98.44 83 LEU A N 1
ATOM 622 C CA . LEU A 1 83 ? -7.009 4.372 8.432 1.00 98.44 83 LEU A CA 1
ATOM 623 C C . LEU A 1 83 ? -8.257 5.132 8.911 1.00 98.44 83 LEU A C 1
ATOM 625 O O . LEU A 1 83 ? -8.618 4.993 10.073 1.00 98.44 83 LEU A O 1
ATOM 629 N N . ASP A 1 84 ? -8.954 5.852 8.025 1.00 98.38 84 ASP A N 1
ATOM 630 C CA . ASP A 1 84 ? -10.220 6.520 8.380 1.00 98.38 84 ASP A CA 1
ATOM 631 C C . ASP A 1 84 ? -11.284 5.508 8.837 1.00 98.38 84 ASP A C 1
ATOM 633 O O . ASP A 1 84 ? -12.012 5.733 9.804 1.00 98.38 84 ASP A O 1
ATOM 637 N N . VAL A 1 85 ? -11.352 4.350 8.174 1.00 98.56 85 VAL A N 1
ATOM 638 C CA . VAL A 1 85 ? -12.228 3.243 8.580 1.00 98.56 85 VAL A CA 1
ATOM 639 C C . VAL A 1 85 ? -11.820 2.686 9.944 1.00 98.56 85 VAL A C 1
ATOM 641 O O . VAL A 1 85 ? -12.694 2.420 10.767 1.00 98.56 85 VAL A O 1
ATOM 644 N N . ALA A 1 86 ? -10.523 2.528 10.210 1.00 98.50 86 ALA A N 1
ATOM 645 C CA . ALA A 1 86 ? -10.040 2.057 11.504 1.00 98.50 86 ALA A CA 1
ATOM 646 C C . ALA A 1 86 ? -10.406 3.019 12.648 1.00 98.50 86 ALA A C 1
ATOM 648 O O . ALA A 1 86 ? -10.825 2.568 13.713 1.00 98.50 86 ALA A O 1
ATOM 649 N N . ASP A 1 87 ? -10.343 4.331 12.415 1.00 98.31 87 ASP A N 1
ATOM 650 C CA . ASP A 1 87 ? -10.762 5.337 13.396 1.00 98.31 87 ASP A CA 1
ATOM 651 C C . ASP A 1 87 ? -12.277 5.279 13.666 1.00 98.31 87 ASP A C 1
ATOM 653 O O . ASP A 1 87 ? -12.716 5.382 14.814 1.00 98.31 87 ASP A O 1
ATOM 657 N N . LEU A 1 88 ? -13.093 5.041 12.631 1.00 98.50 88 LEU A N 1
ATOM 658 C CA . LEU A 1 88 ? -14.541 4.835 12.780 1.00 98.50 88 LEU A CA 1
ATOM 659 C C . LEU A 1 88 ? -14.893 3.536 13.518 1.00 98.50 88 LEU A C 1
ATOM 661 O O . LEU A 1 88 ? -15.914 3.480 14.207 1.00 98.50 88 LEU A O 1
ATOM 665 N N . LEU A 1 89 ? -14.091 2.482 13.358 1.00 98.38 89 LEU A N 1
ATOM 666 C CA . LEU A 1 89 ? -14.265 1.223 14.085 1.00 98.38 89 LEU A CA 1
ATOM 667 C C . LEU A 1 89 ? -13.920 1.392 15.567 1.00 98.38 89 LEU A C 1
ATOM 669 O O . LEU A 1 89 ? -14.700 0.954 16.414 1.00 98.38 89 LEU A O 1
ATOM 673 N N . ALA A 1 90 ? -12.841 2.114 15.883 1.00 98.06 90 ALA A N 1
ATOM 674 C CA . ALA A 1 90 ? -12.440 2.375 17.265 1.00 98.06 90 ALA A CA 1
ATOM 675 C C . ALA A 1 90 ? -13.535 3.126 18.043 1.00 98.06 90 ALA A C 1
ATOM 677 O O . ALA A 1 90 ? -13.860 2.772 19.175 1.00 98.06 90 ALA A O 1
ATOM 678 N N . GLN A 1 91 ? -14.213 4.086 17.400 1.00 98.31 91 GLN A N 1
ATOM 679 C CA . GLN A 1 91 ? -15.378 4.787 17.972 1.00 98.31 91 GLN A CA 1
ATOM 680 C C . GLN A 1 91 ? -16.569 3.865 18.282 1.00 98.31 91 GLN A C 1
ATOM 682 O O . GLN A 1 91 ? -17.448 4.227 19.062 1.00 98.31 91 GLN A O 1
ATOM 687 N N . ARG A 1 92 ? -16.615 2.681 17.667 1.00 97.75 92 ARG A N 1
ATOM 688 C CA . ARG A 1 92 ? -17.648 1.657 17.866 1.00 97.75 92 ARG A CA 1
ATOM 689 C C . ARG A 1 92 ? -17.167 0.490 18.732 1.00 97.75 92 ARG A C 1
ATOM 691 O O . ARG A 1 92 ? -17.893 -0.491 18.862 1.00 97.75 92 ARG A O 1
ATOM 698 N N . GLY A 1 93 ? -15.980 0.603 19.331 1.00 97.81 93 GLY A N 1
ATOM 699 C CA . GLY A 1 93 ? -15.415 -0.403 20.227 1.00 97.81 93 GLY A CA 1
ATOM 700 C C . GLY A 1 93 ? -14.730 -1.577 19.525 1.00 97.81 93 GLY A C 1
ATOM 701 O O . GLY A 1 93 ? -14.665 -2.647 20.119 1.00 97.81 93 GLY A O 1
ATOM 702 N N . ALA A 1 94 ? -14.251 -1.396 18.288 1.00 97.88 94 ALA A N 1
ATOM 703 C CA . ALA A 1 94 ? -13.467 -2.399 17.564 1.00 97.88 94 ALA A CA 1
ATOM 704 C C . ALA A 1 94 ? -12.128 -1.821 17.074 1.00 97.88 94 ALA A C 1
ATOM 706 O O . ALA A 1 94 ? -12.090 -0.766 16.446 1.00 97.88 94 ALA A O 1
ATOM 707 N N . GLU A 1 95 ? -11.028 -2.529 17.305 1.00 97.94 95 GLU A N 1
ATOM 708 C CA . GLU A 1 95 ? -9.678 -2.120 16.923 1.00 97.94 95 GLU A CA 1
ATOM 709 C C . GLU A 1 95 ? -9.209 -2.809 15.640 1.00 97.94 95 GLU A C 1
ATOM 711 O O . GLU A 1 95 ? -9.049 -4.030 15.581 1.00 97.94 95 GLU A O 1
ATOM 716 N N . ALA A 1 96 ? -8.912 -2.008 14.614 1.00 97.88 96 ALA A N 1
ATOM 717 C CA . ALA A 1 96 ? -8.404 -2.496 13.337 1.00 97.88 96 ALA A CA 1
ATOM 718 C C . ALA A 1 96 ? -6.909 -2.200 13.154 1.00 97.88 96 ALA A C 1
ATOM 720 O O . ALA A 1 96 ? -6.477 -1.043 13.153 1.00 97.88 96 ALA A O 1
ATOM 721 N N . GLU A 1 97 ? -6.123 -3.252 12.928 1.00 97.69 97 GLU A N 1
ATOM 722 C CA . GLU A 1 97 ? -4.762 -3.141 12.405 1.00 97.69 97 GLU A CA 1
ATOM 723 C C . GLU A 1 97 ? -4.837 -2.686 10.944 1.00 97.69 97 GLU A C 1
ATOM 725 O O . GLU A 1 97 ? -5.669 -3.180 10.183 1.00 97.69 97 GLU A O 1
ATOM 730 N N . VAL A 1 98 ? -3.953 -1.780 10.521 1.00 97.81 98 VAL A N 1
ATOM 731 C CA . VAL A 1 98 ? -3.876 -1.355 9.116 1.00 97.81 98 VAL A CA 1
ATOM 732 C C . VAL A 1 98 ? -2.496 -1.661 8.555 1.00 97.81 98 VAL A C 1
ATOM 734 O O . VAL A 1 98 ? -1.478 -1.184 9.065 1.00 97.81 98 VAL A O 1
ATOM 737 N N . LEU A 1 99 ? -2.469 -2.438 7.472 1.00 97.25 99 LEU A N 1
ATOM 738 C CA . LEU A 1 99 ? -1.281 -2.733 6.683 1.00 97.25 99 LEU A CA 1
ATOM 739 C C . LEU A 1 99 ? -1.317 -1.975 5.352 1.00 97.25 99 LEU A C 1
ATOM 741 O O . LEU A 1 99 ? -2.229 -2.156 4.543 1.00 97.25 99 LEU A O 1
ATOM 745 N N . SER A 1 100 ? -0.275 -1.184 5.107 1.00 97.88 100 SER A N 1
ATOM 746 C CA . SER A 1 100 ? 0.077 -0.697 3.776 1.00 97.88 100 SER A CA 1
ATOM 747 C C . SER A 1 100 ? 0.873 -1.769 3.037 1.00 97.88 100 SER A C 1
ATOM 749 O O . SER A 1 100 ? 1.855 -2.304 3.560 1.00 97.88 100 SER A O 1
ATOM 751 N N . VAL A 1 101 ? 0.456 -2.098 1.819 1.00 97.69 101 VAL A N 1
ATOM 752 C CA . VAL A 1 101 ? 1.118 -3.082 0.960 1.00 97.69 101 VAL A CA 1
ATOM 753 C C . VAL A 1 101 ? 1.533 -2.407 -0.343 1.00 97.69 101 VAL A C 1
ATOM 755 O O . VAL A 1 101 ? 0.786 -2.374 -1.321 1.00 97.69 101 VAL A O 1
ATOM 758 N N . LEU A 1 102 ? 2.759 -1.885 -0.362 1.00 97.75 102 LEU A N 1
ATOM 759 C CA . LEU A 1 102 ? 3.380 -1.323 -1.561 1.00 97.75 102 LEU A CA 1
ATOM 760 C C . LEU A 1 102 ? 3.508 -2.381 -2.672 1.00 97.75 102 LEU A C 1
ATOM 762 O O . LEU A 1 102 ? 3.226 -2.092 -3.836 1.00 97.75 102 LEU A O 1
ATOM 766 N N . ASP A 1 103 ? 3.900 -3.606 -2.307 1.00 96.62 103 ASP A N 1
ATOM 767 C CA . ASP A 1 103 ? 4.094 -4.737 -3.218 1.00 96.62 103 ASP A CA 1
ATOM 768 C C . ASP A 1 103 ? 3.298 -5.958 -2.739 1.00 96.62 103 ASP A C 1
ATOM 770 O O . ASP A 1 103 ? 3.634 -6.590 -1.734 1.00 96.62 103 ASP A O 1
ATOM 774 N N . ARG A 1 104 ? 2.247 -6.331 -3.482 1.00 93.12 104 ARG A N 1
ATOM 775 C CA . ARG A 1 104 ? 1.391 -7.469 -3.108 1.00 93.12 104 ARG A CA 1
ATOM 776 C C . ARG A 1 104 ? 2.142 -8.800 -3.120 1.00 93.12 104 ARG A C 1
ATOM 778 O O . ARG A 1 104 ? 1.785 -9.671 -2.335 1.00 93.12 104 ARG A O 1
ATOM 785 N N . ALA A 1 105 ? 3.172 -8.965 -3.949 1.00 91.12 105 ALA A N 1
ATOM 786 C CA . ALA A 1 105 ? 3.960 -10.196 -3.964 1.00 91.12 105 ALA A CA 1
ATOM 787 C C . ALA A 1 105 ? 4.797 -10.367 -2.681 1.00 91.12 105 ALA A C 1
ATOM 789 O O . ALA A 1 105 ? 5.171 -11.484 -2.330 1.00 91.12 105 ALA A O 1
ATOM 790 N N . ALA A 1 106 ? 5.072 -9.272 -1.961 1.00 88.38 106 ALA A N 1
ATOM 791 C CA . ALA A 1 106 ? 5.748 -9.306 -0.667 1.00 88.38 106 ALA A CA 1
ATOM 792 C C . ALA A 1 106 ? 4.795 -9.591 0.506 1.00 88.38 106 ALA A C 1
ATOM 794 O O . ALA A 1 106 ? 5.249 -10.031 1.564 1.00 88.38 106 ALA A O 1
ATOM 795 N N . TYR A 1 107 ? 3.488 -9.363 0.331 1.00 90.50 107 TYR A N 1
ATOM 796 C CA . TYR A 1 107 ? 2.503 -9.610 1.377 1.00 90.50 107 TYR A CA 1
ATOM 797 C C . TYR A 1 107 ? 2.306 -11.111 1.594 1.00 90.50 107 TYR A C 1
ATOM 799 O O . TYR A 1 107 ? 1.814 -11.836 0.727 1.00 90.50 107 TYR A O 1
ATOM 807 N N . ARG A 1 108 ? 2.656 -11.575 2.794 1.00 80.19 108 ARG A N 1
ATOM 808 C CA . ARG A 1 108 ? 2.376 -12.933 3.261 1.00 80.19 108 ARG A CA 1
ATOM 809 C C . ARG A 1 108 ? 1.218 -12.870 4.244 1.00 80.19 108 ARG A C 1
ATOM 811 O O . ARG A 1 108 ? 1.332 -12.213 5.276 1.00 80.19 108 ARG A O 1
ATOM 818 N N . ARG A 1 109 ? 0.113 -13.554 3.933 1.00 70.81 109 ARG A N 1
ATOM 819 C CA . ARG A 1 109 ? -0.971 -13.728 4.907 1.00 70.81 109 ARG A CA 1
ATOM 820 C C . ARG A 1 109 ? -0.432 -14.524 6.098 1.00 70.81 109 ARG A C 1
ATOM 822 O O . ARG A 1 109 ? 0.133 -15.594 5.867 1.00 70.81 109 ARG A O 1
ATOM 829 N N . PRO A 1 110 ? -0.614 -14.058 7.340 1.00 63.72 110 PRO A N 1
ATOM 830 C CA . PRO A 1 110 ? -0.400 -14.905 8.502 1.00 63.72 110 PRO A CA 1
ATOM 831 C C . PRO A 1 110 ? -1.401 -16.065 8.434 1.00 63.72 110 PRO A C 1
ATOM 833 O O . PRO A 1 110 ? -2.608 -15.827 8.444 1.00 63.72 110 PRO A O 1
ATOM 836 N N . ILE A 1 111 ? -0.915 -17.301 8.309 1.00 60.34 111 ILE A N 1
ATOM 837 C CA . ILE A 1 111 ? -1.768 -18.504 8.296 1.00 60.34 111 ILE A CA 1
ATOM 838 C C . ILE A 1 111 ? -2.299 -18.803 9.713 1.00 60.34 111 ILE A C 1
ATOM 840 O O . ILE A 1 111 ? -3.377 -19.370 9.857 1.00 60.34 111 ILE A O 1
ATOM 844 N N . ASP A 1 112 ? -1.620 -18.306 10.751 1.00 56.44 112 ASP A N 1
ATOM 845 C CA . ASP A 1 112 ? -1.789 -18.791 12.128 1.00 56.44 112 ASP A CA 1
ATOM 846 C C . ASP A 1 112 ? -2.619 -17.872 13.043 1.00 56.44 112 ASP A C 1
ATOM 848 O O . ASP A 1 112 ? -2.664 -18.085 14.249 1.00 56.44 112 ASP A O 1
ATOM 852 N N . ARG A 1 113 ? -3.249 -16.811 12.516 1.00 52.72 113 ARG A N 1
ATOM 853 C CA . ARG A 1 113 ? -3.899 -15.769 13.348 1.00 52.72 113 ARG A CA 1
ATOM 854 C C . ARG A 1 113 ? -5.430 -15.864 13.427 1.00 52.72 113 ARG A C 1
ATOM 856 O O . ARG A 1 113 ? -6.050 -14.981 14.004 1.00 52.72 113 ARG A O 1
ATOM 863 N N . PHE A 1 114 ? -6.023 -16.904 12.839 1.00 49.50 114 PHE A N 1
ATOM 864 C CA . PHE A 1 114 ? -7.481 -17.105 12.769 1.00 49.50 114 PHE A CA 1
ATOM 865 C C . PHE A 1 114 ? -7.933 -18.506 13.219 1.00 49.50 114 PHE A C 1
ATOM 867 O O . PHE A 1 114 ? -9.047 -18.915 12.890 1.00 49.50 114 PHE A O 1
ATOM 874 N N . VAL A 1 115 ? -7.074 -19.239 13.940 1.00 42.78 115 VAL A N 1
ATOM 875 C CA . VAL A 1 115 ? -7.418 -20.509 14.603 1.00 42.78 115 VAL A CA 1
ATOM 876 C C . VAL A 1 115 ? -7.451 -20.290 16.106 1.00 42.78 115 VAL A C 1
ATOM 878 O O . VAL A 1 115 ? -6.508 -19.637 16.605 1.00 42.78 115 VAL A O 1
#

Secondary structure (DSSP, 8-state):
---SSHHHHHHHSTT-EEE--SSHHHHHHHHHHHHH--SS-EEE---SS------S---SSEEEE--SSEEEEE-TTHHHHHHHHHHHHHTTT--EEEEE-SBGGG----SSS--

Sequence (115 aa):
HQPVEHVESLRLIPGLQVLRPADAAETVEAWRLALERTDGPTALVLTRQAVRPLGGTPGRTRRVREGSDLQLVATGSEVGLALDVADLLAQRGAEAEVLSVLDRAAYRRPIDRFV

Solvent-accessible surface area (backbone atoms only — not comparable to full-atom values): 6825 Å² total; per-residue (Å²): 142,79,84,80,59,55,71,63,55,50,63,67,42,85,69,42,45,56,35,24,37,42,31,71,61,32,42,54,51,46,50,52,53,51,72,69,47,84,86,50,56,66,46,78,53,76,77,92,67,92,62,64,78,78,72,86,82,64,52,51,57,35,79,77,39,78,49,80,76,45,77,46,77,28,41,18,74,46,34,61,53,47,50,55,50,27,55,58,32,46,79,72,78,39,42,35,16,30,32,38,32,26,22,64,90,68,57,74,81,77,84,77,81,85,118

Radius of gyration: 14.89 Å; Cα contacts (8 Å, |Δi|>4): 186; chains: 1; bounding box: 36×34×39 Å

Foldseek 3Di:
DDDDCVQVVQVPDPQEWEFFAAAPQSVVVLVVVQVPDPRGHYDYDADPDDHDDLDDHDDQKDWSFDFDAEEAEDEHRCQRVSVVVQVVVVVVVGHYTYMYHRTPVPDDDDPPNPD

pLDDT: mean 94.02, std 10.27, range [42.78, 98.62]

Nearest PDB structures (foldseek):
  6yaj-assembly1_CCC  TM=9.143E-01  e=1.827E-07  Carboxydothermus hydrogenoformans
  6yaj-assembly1_AAA  TM=9.172E-01  e=2.704E-07  Carboxydothermus hydrogenoformans
  1w88-assembly2_H  TM=7.876E-01  e=4.715E-05  Geobacillus stearothermophilus
  6cer-assembly1_D  TM=7.584E-01  e=4.137E-05  Homo sapiens
  1w85-assembly1_B  TM=7.043E-01  e=4.417E-05  Geobacillus stearothermophilus